Protein AF-A0AAU2XJ49-F1 (afdb_monomer)

Nearest PDB structures (foldseek):
  4en2-assembly1_C  TM=3.478E-01  e=2.394E+00  Human immunodeficiency virus 1

Secondary structure (DSSP, 8-state):
--HHHHHHHHHHHHHHHHHHS-S--PPPP-PPPPPPGGG-PPPPPPHHHHHHHHHHHHTT-TT--TT---HHHHHHHHHHHHHHHHHHHHHHHHHHHHHHHHHHHHHHHHHHHHHHHHHHHHHHHHHHHHHHHHHHS---SS---------S------

Foldseek 3Di:
DDPVVVVVVVVVVVVVVVVPDPPDDDDDDDDPDDDDPVPDDDDDDALVNLVVVLVVCLVPDPQNPDPDDDPVSVVSVVVSVVRVVCVVVVVVVVVVVVVVVVVVVVVCVVCVVVVVVVVCVVCVVVVVVVVVVVVPPPPPPDDPPDPPDDPDDPPDDD

Structure (mmCIF, N/CA/C/O backbone):
data_AF-A0AAU2XJ49-F1
#
_entry.id   AF-A0AAU2XJ49-F1
#
loop_
_atom_site.group_PDB
_atom_site.id
_atom_site.type_symbol
_atom_site.label_atom_id
_atom_site.label_alt_id
_atom_site.label_comp_id
_atom_site.label_asym_id
_atom_site.label_entity_id
_atom_site.label_seq_id
_atom_site.pdbx_PDB_ins_code
_atom_site.Cartn_x
_atom_site.Cartn_y
_atom_site.Cartn_z
_atom_site.occupancy
_atom_site.B_iso_or_equiv
_atom_site.auth_seq_id
_atom_site.auth_comp_id
_atom_site.auth_asym_id
_atom_site.auth_atom_id
_atom_site.pdbx_PDB_model_num
ATOM 1 N N . MET A 1 1 ? -75.122 -3.275 -34.592 1.00 63.22 1 MET A N 1
ATOM 2 C CA . MET A 1 1 ? -73.723 -2.843 -34.825 1.00 63.22 1 MET A CA 1
ATOM 3 C C . MET A 1 1 ? -73.333 -3.274 -36.231 1.00 63.22 1 MET A C 1
ATOM 5 O O . MET A 1 1 ? -73.472 -4.452 -36.524 1.00 63.22 1 MET A O 1
ATOM 9 N N . THR A 1 2 ? -72.941 -2.351 -37.112 1.00 93.56 2 THR A N 1
ATOM 10 C CA . THR A 1 2 ? -72.627 -2.671 -38.519 1.00 93.56 2 THR A CA 1
ATOM 11 C C . THR A 1 2 ? -71.157 -3.054 -38.692 1.00 93.56 2 THR A C 1
ATOM 13 O O . THR A 1 2 ? -70.313 -2.705 -37.862 1.00 93.56 2 THR A O 1
ATOM 16 N N . VAL A 1 3 ? -70.838 -3.754 -39.784 1.00 92.62 3 VAL A N 1
ATOM 17 C CA . VAL A 1 3 ? -69.461 -4.158 -40.123 1.00 92.62 3 VAL A CA 1
ATOM 18 C C . VAL A 1 3 ? -68.522 -2.946 -40.183 1.00 92.62 3 VAL A C 1
ATOM 20 O O . VAL A 1 3 ? -67.401 -3.009 -39.679 1.00 92.62 3 VAL A O 1
ATOM 23 N N . ASP A 1 4 ? -68.995 -1.809 -40.693 1.00 92.69 4 ASP A N 1
ATOM 24 C CA . ASP A 1 4 ? -68.193 -0.583 -40.775 1.00 92.69 4 ASP A CA 1
ATOM 25 C C . ASP A 1 4 ? -67.909 0.040 -39.408 1.00 92.69 4 ASP A C 1
ATOM 27 O O . ASP A 1 4 ? -66.802 0.519 -39.155 1.00 92.69 4 ASP A O 1
ATOM 31 N N . ALA A 1 5 ? -68.878 -0.003 -38.489 1.00 88.12 5 ALA A N 1
ATOM 32 C CA . ALA A 1 5 ? -68.670 0.449 -37.116 1.00 88.12 5 ALA A CA 1
ATOM 33 C C . ALA A 1 5 ? -67.625 -0.417 -36.394 1.00 88.12 5 ALA A C 1
ATOM 35 O O . ALA A 1 5 ? -66.788 0.102 -35.655 1.00 88.12 5 ALA A O 1
ATOM 36 N N . TRP A 1 6 ? -67.628 -1.727 -36.655 1.00 94.50 6 TRP A N 1
ATOM 37 C CA . TRP A 1 6 ? -66.625 -2.640 -36.115 1.00 94.50 6 TRP A CA 1
ATOM 38 C C . TRP A 1 6 ? -65.227 -2.380 -36.696 1.00 94.50 6 TRP A C 1
ATOM 40 O O . TRP A 1 6 ? -64.257 -2.304 -35.940 1.00 94.50 6 TRP A O 1
ATOM 50 N N . ARG A 1 7 ? -65.115 -2.170 -38.016 1.00 93.81 7 ARG A N 1
ATOM 51 C CA . ARG A 1 7 ? -63.834 -1.862 -38.679 1.00 93.81 7 ARG A CA 1
ATOM 52 C C . ARG A 1 7 ? -63.207 -0.575 -38.143 1.00 93.81 7 ARG A C 1
ATOM 54 O O . ARG A 1 7 ? -62.015 -0.572 -37.843 1.00 93.81 7 ARG A O 1
ATOM 61 N N . ARG A 1 8 ? -64.008 0.481 -37.956 1.00 92.44 8 ARG A N 1
ATOM 62 C CA . ARG A 1 8 ? -63.551 1.745 -37.350 1.00 92.44 8 ARG A CA 1
ATOM 63 C C . ARG A 1 8 ? -63.034 1.538 -35.929 1.00 92.44 8 ARG A C 1
ATOM 65 O O . ARG A 1 8 ? -61.887 1.865 -35.647 1.00 92.44 8 ARG A O 1
ATOM 72 N N . ARG A 1 9 ? -63.820 0.872 -35.076 1.00 91.31 9 ARG A N 1
ATOM 73 C CA . ARG A 1 9 ? -63.426 0.585 -33.688 1.00 91.31 9 ARG A CA 1
ATOM 74 C C . ARG A 1 9 ? -62.123 -0.223 -33.605 1.00 91.31 9 ARG A C 1
ATOM 76 O O . ARG A 1 9 ? -61.310 0.020 -32.718 1.00 91.31 9 ARG A O 1
ATOM 83 N N . ARG A 1 10 ? -61.894 -1.156 -34.535 1.00 92.69 10 ARG A N 1
ATOM 84 C CA . ARG A 1 10 ? -60.637 -1.918 -34.611 1.00 92.69 10 ARG A CA 1
ATOM 85 C C . ARG A 1 10 ? -59.443 -1.041 -35.004 1.00 92.69 10 ARG A C 1
ATOM 87 O O . ARG A 1 10 ? -58.378 -1.190 -34.411 1.00 92.69 10 ARG A O 1
ATOM 94 N N . ALA A 1 11 ? -59.607 -0.144 -35.976 1.00 91.56 11 ALA A N 1
ATOM 95 C CA . ALA A 1 11 ? -58.542 0.766 -36.398 1.00 91.56 11 ALA A CA 1
ATOM 96 C C . ALA A 1 11 ? -58.141 1.737 -35.273 1.00 91.56 11 ALA A C 1
ATOM 98 O O . ALA A 1 11 ? -56.950 1.932 -35.023 1.00 91.56 11 ALA A O 1
ATOM 99 N N . ASP A 1 12 ? -59.124 2.271 -34.546 1.00 89.31 12 ASP A N 1
ATOM 100 C CA . ASP A 1 12 ? -58.882 3.167 -33.412 1.00 89.31 12 ASP A CA 1
ATOM 101 C C . ASP A 1 12 ? -58.164 2.446 -32.262 1.00 89.31 12 ASP A C 1
ATOM 103 O O . ASP A 1 12 ? -57.193 2.969 -31.718 1.00 89.31 12 ASP A O 1
ATOM 107 N N . ALA A 1 13 ? -58.553 1.202 -31.957 1.00 88.31 13 ALA A N 1
ATOM 108 C CA . ALA A 1 13 ? -57.879 0.386 -30.947 1.00 88.31 13 ALA A CA 1
ATOM 109 C C . ALA A 1 13 ? -56.413 0.084 -31.309 1.00 88.31 13 ALA A C 1
ATOM 111 O O . ALA A 1 13 ? -55.543 0.090 -30.435 1.00 88.31 13 ALA A O 1
ATOM 112 N N . MET A 1 14 ? -56.107 -0.147 -32.592 1.00 87.44 14 MET A N 1
ATOM 113 C CA . MET A 1 14 ? -54.721 -0.333 -33.037 1.00 87.44 14 MET A CA 1
ATOM 114 C C . MET A 1 14 ? -53.897 0.947 -32.890 1.00 87.44 14 MET A C 1
ATOM 116 O O . MET A 1 14 ? -52.750 0.876 -32.450 1.00 87.44 14 MET A O 1
ATOM 120 N N . ARG A 1 15 ? -54.478 2.109 -33.210 1.00 82.00 15 ARG A N 1
ATOM 121 C CA . ARG A 1 15 ? -53.810 3.407 -33.048 1.00 82.00 15 ARG A CA 1
ATOM 122 C C . ARG A 1 15 ? -53.534 3.719 -31.576 1.00 82.00 15 ARG A C 1
ATOM 124 O O . ARG A 1 15 ? -52.422 4.127 -31.257 1.00 82.00 15 ARG A O 1
ATOM 131 N N . ASP A 1 16 ? -54.498 3.465 -30.692 1.00 81.00 16 ASP A N 1
ATOM 132 C CA . ASP A 1 16 ? -54.339 3.636 -29.238 1.00 81.00 16 ASP A CA 1
ATOM 133 C C . ASP A 1 16 ? -53.306 2.658 -28.652 1.00 81.00 16 ASP A C 1
ATOM 135 O O . ASP A 1 16 ? -52.490 3.007 -27.804 1.00 81.00 16 ASP A O 1
ATOM 139 N N . THR A 1 17 ? -53.261 1.422 -29.153 1.00 78.88 17 THR A N 1
ATOM 140 C CA . THR A 1 17 ? -52.237 0.458 -28.718 1.00 78.88 17 THR A CA 1
ATOM 141 C C . THR A 1 17 ? -50.839 0.870 -29.190 1.00 78.88 17 THR A C 1
ATOM 143 O O . THR A 1 17 ? -49.863 0.707 -28.454 1.00 78.88 17 THR A O 1
ATOM 146 N N . ALA A 1 18 ? -50.728 1.413 -30.405 1.00 76.31 18 ALA A N 1
ATOM 147 C CA . ALA A 1 18 ? -49.465 1.881 -30.967 1.00 76.31 18 ALA A CA 1
ATOM 148 C C . ALA A 1 18 ? -48.944 3.147 -30.268 1.00 76.31 18 ALA A C 1
ATOM 150 O O . ALA A 1 18 ? -47.740 3.254 -30.060 1.00 76.31 18 ALA A O 1
ATOM 151 N N . SER A 1 19 ? -49.823 4.070 -29.856 1.00 73.69 19 SER A N 1
ATOM 152 C CA . SER A 1 19 ? -49.427 5.290 -29.135 1.00 73.69 19 SER A CA 1
ATOM 153 C C . SER A 1 19 ? -48.944 5.013 -27.707 1.00 73.69 19 SER A C 1
ATOM 155 O O . SER A 1 19 ? -48.083 5.730 -27.202 1.00 73.69 19 SER A O 1
ATOM 157 N N . ARG A 1 20 ? -49.454 3.956 -27.058 1.00 71.81 20 ARG A N 1
ATOM 158 C CA . ARG A 1 20 ? -49.045 3.554 -25.698 1.00 71.81 20 ARG A CA 1
ATOM 159 C C . ARG A 1 20 ? -47.717 2.804 -25.646 1.00 71.81 20 ARG A C 1
ATOM 161 O O . ARG A 1 20 ? -47.114 2.712 -24.577 1.00 71.81 20 ARG A O 1
ATOM 168 N N . ARG A 1 21 ? -47.251 2.240 -26.762 1.00 65.19 21 ARG A N 1
ATOM 169 C CA . ARG A 1 21 ? -45.925 1.619 -26.827 1.00 65.19 21 ARG A CA 1
ATOM 170 C C . ARG A 1 21 ? -44.909 2.694 -27.175 1.00 65.19 21 ARG A C 1
ATOM 172 O O . ARG A 1 21 ? -44.802 3.084 -28.331 1.00 65.19 21 ARG A O 1
ATOM 179 N N . ALA A 1 22 ? -44.135 3.130 -26.182 1.00 67.19 22 ALA A N 1
ATOM 180 C CA . ALA A 1 22 ? -42.907 3.871 -26.438 1.00 67.19 22 ALA A CA 1
ATOM 181 C C . ALA A 1 22 ? -42.054 3.048 -27.420 1.00 67.19 22 ALA A C 1
ATOM 183 O O . ALA A 1 22 ? -41.554 1.977 -27.081 1.00 67.19 22 ALA A O 1
ATOM 184 N N . THR A 1 23 ? -41.946 3.512 -28.665 1.00 69.19 23 THR A N 1
ATOM 185 C CA . THR A 1 23 ? -41.202 2.832 -29.740 1.00 69.19 23 THR A CA 1
ATOM 186 C C . THR A 1 23 ? -39.694 2.890 -29.524 1.00 69.19 23 THR A C 1
ATOM 188 O O . THR A 1 23 ? -38.936 2.216 -30.218 1.00 69.19 23 THR A O 1
ATOM 191 N N . GLN A 1 24 ? -39.255 3.667 -28.535 1.00 69.69 24 GLN A N 1
ATOM 192 C CA . GLN A 1 24 ? -37.867 3.823 -28.164 1.00 69.69 24 GLN A CA 1
ATOM 193 C C . GLN A 1 24 ? -37.558 2.975 -26.929 1.00 69.69 24 GLN A C 1
ATOM 195 O O . GLN A 1 24 ? -37.866 3.337 -25.794 1.00 69.69 24 GLN A O 1
ATOM 200 N N . VAL A 1 25 ? -36.920 1.829 -27.161 1.00 76.44 25 VAL A N 1
ATOM 201 C CA . VAL A 1 25 ? -36.302 1.041 -26.094 1.00 76.44 25 VAL A CA 1
ATOM 202 C C . VAL A 1 25 ? -35.075 1.813 -25.612 1.00 76.44 25 VAL A C 1
ATOM 204 O O . VAL A 1 25 ? -34.036 1.808 -26.270 1.00 76.44 25 VAL A O 1
ATOM 207 N N . VAL A 1 26 ? -35.192 2.509 -24.480 1.00 77.56 26 VAL A N 1
ATOM 208 C CA . VAL A 1 26 ? -34.029 3.122 -23.826 1.00 77.56 26 VAL A CA 1
ATOM 209 C C . VAL A 1 26 ? -33.174 1.989 -23.248 1.00 77.56 26 VAL A C 1
ATOM 211 O O . VAL A 1 26 ? -33.682 1.197 -22.448 1.00 77.56 26 VAL A O 1
ATOM 214 N N . PRO A 1 27 ? -31.898 1.857 -23.648 1.00 76.56 27 PRO A N 1
ATOM 215 C CA . PRO A 1 27 ? -31.038 0.815 -23.114 1.00 76.56 27 PRO A CA 1
ATOM 216 C C . PRO A 1 27 ? -30.873 1.005 -21.605 1.00 76.56 27 PRO A C 1
ATOM 218 O O . PRO A 1 27 ? -30.614 2.107 -21.122 1.00 76.56 27 PRO A O 1
ATOM 221 N N . LYS A 1 28 ? -31.022 -0.090 -20.854 1.00 80.81 28 LYS A N 1
ATOM 222 C CA . LYS A 1 28 ? -30.819 -0.091 -19.405 1.00 80.81 28 LYS A CA 1
ATOM 223 C C . LYS A 1 28 ? -29.401 0.419 -19.104 1.00 80.81 28 LYS A C 1
ATOM 225 O O . LYS A 1 28 ? -28.455 -0.115 -19.693 1.00 80.81 28 LYS A O 1
ATOM 230 N N . PRO A 1 29 ? -29.224 1.409 -18.209 1.00 79.31 29 PRO A N 1
ATOM 231 C CA . PRO A 1 29 ? -27.895 1.874 -17.840 1.00 79.31 29 PRO A CA 1
ATOM 232 C C . PRO A 1 29 ? -27.085 0.691 -17.303 1.00 79.31 29 PRO A C 1
ATOM 234 O O . PRO A 1 29 ? -27.505 0.004 -16.366 1.00 79.31 29 PRO A O 1
ATOM 237 N N . LYS A 1 30 ? -25.946 0.409 -17.943 1.00 83.12 30 LYS A N 1
ATOM 238 C CA . LYS A 1 30 ? -25.011 -0.616 -17.478 1.00 83.12 30 LYS A CA 1
ATOM 239 C C . LYS A 1 30 ? -24.322 -0.079 -16.230 1.00 83.12 30 LYS A C 1
ATOM 241 O O . LYS A 1 30 ? -23.530 0.854 -16.322 1.00 83.12 30 LYS A O 1
ATOM 246 N N . ALA A 1 31 ? -24.633 -0.660 -15.076 1.00 79.00 31 ALA A N 1
ATOM 247 C CA . ALA A 1 31 ? -23.851 -0.420 -13.873 1.00 79.00 31 ALA A CA 1
ATOM 248 C C . ALA A 1 31 ? -22.411 -0.927 -14.091 1.00 79.00 31 ALA A C 1
ATOM 250 O O . ALA A 1 31 ? -22.230 -1.939 -14.782 1.00 79.00 31 ALA A O 1
ATOM 2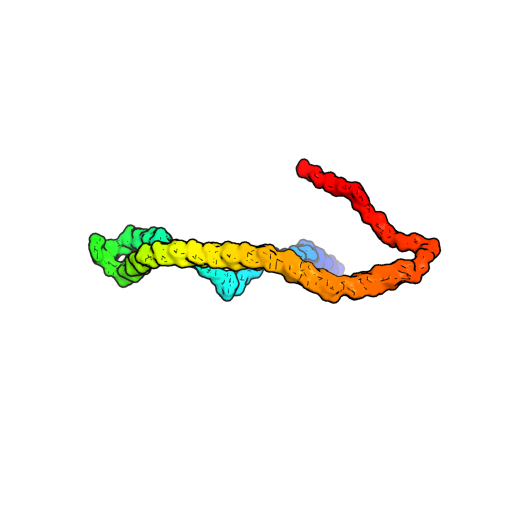51 N N . PRO A 1 32 ? -21.392 -0.251 -13.528 1.00 79.31 32 PRO A N 1
ATOM 252 C CA . PRO A 1 32 ? -20.034 -0.775 -13.533 1.00 79.31 32 PRO A CA 1
ATOM 253 C C . PRO A 1 32 ? -20.023 -2.148 -12.854 1.00 79.31 32 PRO A C 1
ATOM 255 O O . PRO A 1 32 ? -20.695 -2.359 -11.842 1.00 79.31 32 PRO A O 1
ATOM 258 N N . ALA A 1 33 ? -19.291 -3.094 -13.441 1.00 83.00 33 ALA A N 1
ATOM 259 C CA . ALA A 1 33 ? -19.141 -4.416 -12.855 1.00 83.00 33 ALA A CA 1
ATOM 260 C C . ALA A 1 33 ? -18.464 -4.282 -11.485 1.00 83.00 33 ALA A C 1
ATOM 262 O O . ALA A 1 33 ? -17.414 -3.650 -11.366 1.00 83.00 33 ALA A O 1
ATOM 263 N N . VAL A 1 34 ? -19.078 -4.864 -10.455 1.00 85.38 34 VAL A N 1
ATOM 264 C CA . VAL A 1 34 ? -18.451 -4.977 -9.135 1.00 85.38 34 VAL A CA 1
ATOM 265 C C . VAL A 1 34 ? -17.204 -5.856 -9.297 1.00 85.38 34 VAL A C 1
ATOM 267 O O . VAL A 1 34 ? -17.308 -6.910 -9.934 1.00 85.38 34 VAL A O 1
ATOM 270 N N . PRO A 1 35 ? -16.032 -5.445 -8.780 1.00 84.75 35 PRO A N 1
ATOM 271 C CA . PRO A 1 35 ? -14.819 -6.247 -8.881 1.00 84.75 35 PRO A CA 1
ATOM 272 C C . PRO A 1 35 ? -15.011 -7.608 -8.208 1.00 84.75 35 PRO A C 1
ATOM 274 O O . PRO A 1 35 ? -15.795 -7.756 -7.266 1.00 84.75 35 PRO A O 1
ATOM 277 N N . ALA A 1 36 ? -14.281 -8.614 -8.687 1.00 88.00 36 ALA A N 1
ATOM 278 C CA . ALA A 1 36 ? -14.283 -9.920 -8.042 1.00 88.00 36 ALA A CA 1
ATOM 279 C C . ALA A 1 36 ? -13.741 -9.794 -6.607 1.00 88.00 36 ALA A C 1
ATOM 281 O O . ALA A 1 36 ? -12.833 -9.007 -6.358 1.00 88.00 36 ALA A O 1
ATOM 282 N N . LEU A 1 37 ? -14.241 -10.604 -5.666 1.00 82.31 37 LEU A N 1
ATOM 283 C CA . LEU A 1 37 ? -13.760 -10.620 -4.272 1.00 82.31 37 LEU A CA 1
ATOM 284 C C . LEU A 1 37 ? -12.237 -10.798 -4.168 1.00 82.31 37 LEU A C 1
ATOM 286 O O . LEU A 1 37 ? -11.612 -10.243 -3.275 1.00 82.31 37 LEU A O 1
ATOM 290 N N . THR A 1 38 ? -11.636 -11.527 -5.108 1.00 85.06 38 THR A N 1
ATOM 291 C CA . THR A 1 38 ? -10.183 -11.733 -5.200 1.00 85.06 38 THR A CA 1
ATOM 292 C C . THR A 1 38 ? -9.398 -10.479 -5.589 1.00 85.06 38 THR A C 1
ATOM 294 O O . THR A 1 38 ? -8.189 -10.444 -5.397 1.00 85.06 38 THR A O 1
ATOM 297 N N . GLN A 1 39 ? -10.065 -9.466 -6.142 1.00 83.12 39 GLN A N 1
ATOM 298 C CA . GLN A 1 39 ? -9.483 -8.180 -6.535 1.00 83.12 39 GLN A CA 1
ATOM 299 C C . GLN A 1 39 ? -9.694 -7.096 -5.472 1.00 83.12 39 GLN A C 1
ATOM 301 O O . GLN A 1 39 ? -9.172 -5.992 -5.612 1.00 83.12 39 GLN A O 1
ATOM 306 N N . VAL A 1 40 ? -10.473 -7.381 -4.425 1.00 84.00 40 VAL A N 1
ATOM 307 C CA . VAL A 1 40 ? -10.672 -6.452 -3.317 1.00 84.00 40 VAL A CA 1
ATOM 308 C C . VAL A 1 40 ? -9.541 -6.669 -2.323 1.00 84.00 40 VAL A C 1
ATOM 310 O O . VAL A 1 40 ? -9.587 -7.588 -1.509 1.00 84.00 40 VAL A O 1
ATOM 313 N N . GLU A 1 41 ? -8.520 -5.818 -2.382 1.00 79.75 41 GLU A N 1
ATOM 314 C CA . GLU A 1 41 ? -7.531 -5.766 -1.311 1.00 79.75 41 GLU A CA 1
ATOM 315 C C . GLU A 1 41 ? -8.187 -5.183 -0.051 1.00 79.75 41 GLU A C 1
ATOM 317 O O . GLU A 1 41 ? -8.666 -4.042 -0.069 1.00 79.75 41 GLU A O 1
ATOM 322 N N . PRO A 1 42 ? -8.255 -5.946 1.055 1.00 75.50 42 PRO A N 1
ATOM 323 C CA . PRO A 1 42 ? -8.817 -5.431 2.286 1.00 75.50 42 PRO A CA 1
ATOM 324 C C . PRO A 1 42 ? -7.917 -4.322 2.824 1.00 75.50 42 PRO A C 1
ATOM 326 O O . PRO A 1 42 ? -6.700 -4.479 2.933 1.00 75.50 42 PRO A O 1
ATOM 329 N N . THR A 1 43 ? -8.527 -3.199 3.203 1.00 81.56 43 THR A N 1
ATOM 330 C CA . THR A 1 43 ? -7.805 -2.118 3.870 1.00 81.56 43 THR A CA 1
ATOM 331 C C . THR A 1 43 ? -7.143 -2.668 5.139 1.00 81.56 43 THR A C 1
ATOM 333 O O . THR A 1 43 ? -7.839 -3.238 5.986 1.00 81.56 43 THR A O 1
ATOM 336 N N . PRO A 1 44 ? -5.816 -2.520 5.302 1.00 82.25 44 PRO A N 1
ATOM 337 C CA . PRO A 1 44 ? -5.129 -3.058 6.464 1.00 82.25 44 PRO A CA 1
ATOM 338 C C . PRO A 1 44 ? -5.630 -2.375 7.737 1.00 82.25 44 PRO A C 1
ATOM 340 O O . PRO A 1 44 ? -5.700 -1.146 7.824 1.00 82.25 44 PRO A O 1
ATOM 343 N N . LEU A 1 45 ? -5.968 -3.179 8.746 1.00 88.50 45 LEU A N 1
ATOM 344 C CA . LEU A 1 45 ? -6.434 -2.669 10.030 1.00 88.50 45 LEU A CA 1
ATOM 345 C C . LEU A 1 45 ? -5.286 -1.950 10.751 1.00 88.50 45 LEU A C 1
ATOM 347 O O . LEU A 1 45 ? -4.263 -2.552 11.081 1.00 88.50 45 LEU A O 1
ATOM 351 N N . THR A 1 46 ? -5.461 -0.657 11.015 1.00 91.00 46 THR A N 1
ATOM 352 C CA . THR A 1 46 ? -4.472 0.155 11.732 1.00 91.00 46 THR A CA 1
ATOM 353 C C . THR A 1 46 ? -4.718 0.124 13.239 1.00 91.00 46 THR A C 1
ATOM 355 O O . THR A 1 46 ? -5.841 -0.093 13.701 1.00 91.00 46 THR A O 1
ATOM 358 N N . ALA A 1 47 ? -3.672 0.386 14.032 1.00 93.44 47 ALA A N 1
ATOM 359 C CA . ALA A 1 47 ? -3.807 0.496 15.486 1.00 93.44 47 ALA A CA 1
ATOM 360 C C . ALA A 1 47 ? -4.822 1.584 15.885 1.00 93.44 47 ALA A C 1
ATOM 362 O O . ALA A 1 47 ? -5.603 1.385 16.812 1.00 93.44 47 ALA A O 1
ATOM 363 N N . THR A 1 48 ? -4.860 2.704 15.157 1.00 93.56 48 THR A N 1
ATOM 364 C CA . THR A 1 48 ? -5.818 3.793 15.391 1.00 93.56 48 THR A CA 1
ATOM 365 C C . THR A 1 48 ? -7.252 3.343 15.128 1.00 93.56 48 THR A C 1
ATOM 367 O O . THR A 1 48 ? -8.093 3.475 16.008 1.00 93.56 48 THR A O 1
ATOM 370 N N . ALA A 1 49 ? -7.517 2.703 13.983 1.00 94.38 49 ALA A N 1
ATOM 371 C CA . ALA A 1 49 ? -8.852 2.193 13.670 1.00 94.38 49 ALA A CA 1
ATOM 372 C C . ALA A 1 49 ? -9.327 1.145 14.695 1.00 94.38 49 ALA A C 1
ATOM 374 O O . ALA A 1 49 ? -10.485 1.157 15.119 1.00 94.38 49 ALA A O 1
ATOM 375 N N . ALA A 1 50 ? -8.427 0.266 15.151 1.00 95.50 50 ALA A N 1
ATOM 376 C CA . ALA A 1 50 ? -8.732 -0.701 16.203 1.00 95.50 50 ALA A CA 1
ATOM 377 C C . ALA A 1 50 ? -9.043 -0.022 17.550 1.00 95.50 50 ALA A C 1
ATOM 379 O O . ALA A 1 50 ? -9.976 -0.437 18.242 1.00 95.50 50 ALA A O 1
ATOM 380 N N . ARG A 1 51 ? -8.314 1.046 17.906 1.00 96.69 51 ARG A N 1
ATOM 381 C CA . ARG A 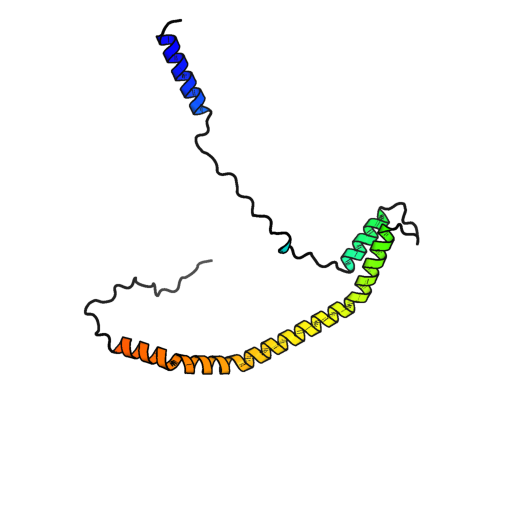1 51 ? -8.587 1.858 19.102 1.00 96.69 51 ARG A CA 1
ATOM 382 C C . ARG A 1 51 ? -9.966 2.500 19.031 1.00 96.69 51 ARG A C 1
ATOM 384 O O . ARG A 1 51 ? -10.728 2.386 19.987 1.00 96.69 51 ARG A O 1
ATOM 391 N N . ASP A 1 52 ? -10.283 3.149 17.917 1.00 97.31 52 ASP A N 1
ATOM 392 C CA . ASP A 1 52 ? -11.545 3.867 17.744 1.00 97.31 52 ASP A CA 1
ATOM 393 C C . ASP A 1 52 ? -12.726 2.897 17.797 1.00 97.31 52 ASP A C 1
ATOM 395 O O . ASP A 1 52 ? -13.712 3.150 18.486 1.00 97.31 52 ASP A O 1
ATOM 399 N N . THR A 1 53 ? -12.579 1.727 17.172 1.00 97.12 53 THR A N 1
ATOM 400 C CA . THR A 1 53 ? -13.574 0.647 17.231 1.00 97.12 53 THR A CA 1
ATOM 401 C C . THR A 1 53 ? -13.784 0.157 18.665 1.00 97.12 53 THR A C 1
ATOM 403 O O . THR A 1 53 ? -14.923 0.036 19.121 1.00 97.12 53 THR A O 1
ATOM 406 N N . TYR A 1 54 ? -12.699 -0.076 19.409 1.00 97.19 54 TYR A N 1
ATOM 407 C CA . TYR A 1 54 ? -12.762 -0.476 20.814 1.00 97.19 54 TYR A CA 1
ATOM 408 C C . TYR A 1 54 ? -13.448 0.584 21.693 1.00 97.19 54 TYR A C 1
ATOM 410 O O . TYR A 1 54 ? -14.336 0.254 22.482 1.00 97.19 54 TYR A O 1
ATOM 418 N N . LEU A 1 55 ? -13.091 1.863 21.542 1.00 96.75 55 LEU A N 1
ATOM 419 C CA . LEU A 1 55 ? -13.695 2.957 22.308 1.00 96.75 55 LEU A CA 1
ATOM 420 C C . LEU A 1 55 ? -15.174 3.145 21.960 1.00 96.75 55 LEU A C 1
ATOM 422 O O . LEU A 1 55 ? -16.002 3.309 22.856 1.00 96.75 55 LEU A O 1
ATOM 426 N N . ALA A 1 56 ? -15.522 3.053 20.677 1.00 97.50 56 ALA A N 1
ATOM 427 C CA . ALA A 1 56 ? -16.898 3.165 20.215 1.00 97.50 56 ALA A CA 1
ATOM 428 C C . ALA A 1 56 ? -17.774 2.002 20.705 1.00 97.50 56 ALA A C 1
ATOM 430 O O . ALA A 1 56 ? -18.960 2.208 20.970 1.00 97.50 56 ALA A O 1
ATOM 431 N N . HIS A 1 57 ? -17.213 0.794 20.830 1.00 97.56 57 HIS A N 1
ATOM 432 C CA . HIS A 1 57 ? -17.883 -0.337 21.472 1.00 97.56 57 HIS A CA 1
ATOM 433 C C . HIS A 1 57 ? -18.091 -0.062 22.963 1.00 97.56 57 HIS A C 1
ATOM 435 O O . HIS A 1 57 ? -19.209 -0.153 23.466 1.00 97.56 57 HIS A O 1
ATOM 441 N N . ARG A 1 58 ? -17.027 0.336 23.669 1.00 96.31 58 ARG A N 1
ATOM 442 C CA . ARG A 1 58 ? -17.068 0.593 25.112 1.00 96.31 58 ARG A CA 1
ATOM 443 C C . ARG A 1 58 ? -18.052 1.703 25.493 1.00 96.31 58 ARG A C 1
ATOM 445 O O . ARG A 1 58 ? -18.689 1.598 26.530 1.00 96.31 58 ARG A O 1
ATOM 452 N N . GLY A 1 59 ? -18.211 2.728 24.656 1.00 96.81 59 GLY A N 1
ATOM 453 C CA . GLY A 1 59 ? -19.195 3.793 24.874 1.00 96.81 59 GLY A CA 1
ATOM 454 C C . GLY A 1 59 ? -20.657 3.360 24.701 1.00 96.81 59 GLY A C 1
ATOM 455 O O . GLY A 1 59 ? -21.548 4.069 25.153 1.00 96.81 59 GLY A O 1
ATOM 456 N N . ARG A 1 60 ? -20.918 2.217 24.050 1.00 97.00 60 ARG A N 1
ATOM 457 C CA . ARG A 1 60 ? -22.274 1.723 23.741 1.00 97.00 60 ARG A CA 1
ATOM 458 C C . ARG A 1 60 ? -22.644 0.427 24.468 1.00 97.00 60 ARG A C 1
ATOM 460 O O . ARG A 1 60 ? -23.823 0.109 24.577 1.00 97.00 60 ARG A O 1
ATOM 467 N N . CYS A 1 61 ? -21.664 -0.335 24.947 1.00 97.69 61 CYS A N 1
ATOM 468 C CA . CYS A 1 61 ? -21.890 -1.631 25.576 1.00 97.69 61 CYS A CA 1
ATOM 469 C C . CYS A 1 61 ? -22.080 -1.500 27.094 1.00 97.69 61 CYS A C 1
ATOM 471 O O . CYS A 1 61 ? -21.119 -1.258 27.821 1.00 97.69 61 CYS A O 1
ATOM 473 N N . ALA A 1 62 ? -23.296 -1.759 27.584 1.00 96.81 62 ALA A N 1
ATOM 474 C CA . ALA A 1 62 ? -23.605 -1.739 29.019 1.00 96.81 62 ALA A CA 1
ATOM 475 C C . ALA A 1 62 ? -22.839 -2.800 29.839 1.00 96.81 62 ALA A C 1
ATOM 477 O O . ALA A 1 62 ? -22.633 -2.622 31.035 1.00 96.81 62 ALA A O 1
ATOM 478 N N . ALA A 1 63 ? -22.390 -3.890 29.205 1.00 96.75 63 ALA A N 1
ATOM 479 C CA . ALA A 1 63 ? -21.607 -4.939 29.862 1.00 96.75 63 ALA A CA 1
ATOM 480 C C . ALA A 1 63 ? -20.125 -4.567 30.068 1.00 96.75 63 ALA A C 1
ATOM 482 O O . ALA A 1 63 ? -19.429 -5.236 30.829 1.00 96.75 63 ALA A O 1
ATOM 483 N N . CYS A 1 64 ? -19.623 -3.519 29.404 1.00 96.94 64 CYS A N 1
ATOM 484 C CA . CYS A 1 64 ? -18.253 -3.039 29.584 1.00 96.94 64 CYS A CA 1
ATOM 485 C C . CYS A 1 64 ? -18.224 -1.900 30.613 1.00 96.94 64 CYS A C 1
ATOM 487 O O . CYS A 1 64 ? -18.472 -0.747 30.262 1.00 96.94 64 CYS A O 1
ATOM 489 N N . THR A 1 65 ? -17.881 -2.184 31.873 1.00 94.06 65 THR A N 1
ATOM 490 C CA . THR A 1 65 ? -17.870 -1.177 32.949 1.00 94.06 65 THR A CA 1
ATOM 491 C C . THR A 1 65 ? -16.516 -1.098 33.653 1.00 94.06 65 THR A C 1
ATOM 493 O O . THR A 1 65 ? -15.919 -2.090 34.056 1.00 94.06 65 THR A O 1
ATOM 496 N N . GLY A 1 66 ? -15.975 0.112 33.822 1.00 90.25 66 GLY A N 1
ATOM 497 C CA . GLY A 1 66 ? -14.688 0.301 34.506 1.00 90.25 66 GLY A CA 1
ATOM 498 C C . GLY A 1 66 ? -13.534 -0.472 33.847 1.00 90.25 66 GLY A C 1
ATOM 499 O O . GLY A 1 66 ? -13.024 -0.058 32.806 1.00 90.25 66 GLY A O 1
ATOM 500 N N . ARG A 1 67 ? -13.086 -1.566 34.471 1.00 90.88 67 ARG A N 1
ATOM 501 C CA . ARG A 1 67 ? -12.032 -2.458 33.946 1.00 90.88 67 ARG A CA 1
ATOM 502 C C . ARG A 1 67 ? -12.570 -3.791 33.411 1.00 90.88 67 ARG A C 1
ATOM 504 O O . ARG A 1 67 ? -11.778 -4.611 32.959 1.00 90.88 67 ARG A O 1
ATOM 511 N N . THR A 1 68 ? -13.877 -4.027 33.484 1.00 95.06 68 THR A N 1
ATOM 512 C CA . THR A 1 68 ? -14.500 -5.239 32.951 1.00 95.06 68 THR A CA 1
ATOM 513 C C . THR A 1 68 ? -14.838 -5.045 31.475 1.00 95.06 68 THR A C 1
ATOM 515 O O . THR A 1 68 ? -15.229 -3.962 31.026 1.00 95.06 68 THR A O 1
ATOM 518 N N . HIS A 1 69 ? -14.655 -6.111 30.704 1.00 96.31 69 HIS A N 1
ATOM 519 C CA . HIS A 1 69 ? -14.946 -6.152 29.278 1.00 96.31 69 HIS A CA 1
ATOM 520 C C . HIS A 1 69 ? -15.840 -7.355 29.001 1.00 96.31 69 HIS A C 1
ATOM 522 O O . HIS A 1 69 ? -15.614 -8.431 29.556 1.00 96.31 69 HIS A O 1
ATOM 528 N N . CYS A 1 70 ? -16.827 -7.193 28.120 1.00 97.56 70 CYS A N 1
ATOM 529 C CA . CYS A 1 70 ? -17.479 -8.348 27.513 1.00 97.56 70 CYS A CA 1
ATOM 530 C C . CYS A 1 70 ? -16.495 -9.066 26.568 1.00 97.56 70 CYS A C 1
ATOM 532 O O . CYS A 1 70 ? -15.420 -8.541 26.265 1.00 97.56 70 CYS A O 1
ATOM 534 N N . ALA A 1 71 ? -16.860 -10.256 26.083 1.00 97.75 71 ALA A N 1
ATOM 535 C CA . ALA A 1 71 ? -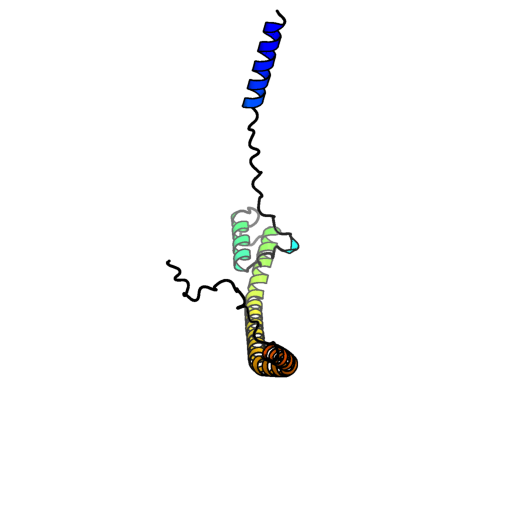16.002 -11.046 25.196 1.00 97.75 71 ALA A CA 1
ATOM 536 C C . ALA A 1 71 ? -15.544 -10.253 23.955 1.00 97.75 71 ALA A C 1
ATOM 538 O O . ALA A 1 71 ? -14.347 -10.199 23.664 1.00 97.75 71 ALA A O 1
ATOM 539 N N . ASP A 1 72 ? -16.472 -9.557 23.292 1.00 97.06 72 ASP A N 1
ATOM 540 C CA . ASP A 1 72 ? -16.177 -8.741 22.108 1.00 97.06 72 ASP A CA 1
ATOM 541 C C . ASP A 1 72 ? -15.253 -7.564 22.441 1.00 97.06 72 ASP A C 1
ATOM 543 O O . ASP A 1 72 ? -14.243 -7.342 21.771 1.00 97.06 72 ASP A O 1
ATOM 547 N N . GLY A 1 73 ? -15.556 -6.831 23.518 1.00 97.31 73 GLY A N 1
ATOM 548 C CA . GLY A 1 73 ? -14.733 -5.720 23.992 1.00 97.31 73 GLY A CA 1
ATOM 549 C C . GLY A 1 73 ? -13.313 -6.160 24.357 1.00 97.31 73 GLY A C 1
ATOM 550 O O . GLY A 1 73 ? -12.350 -5.46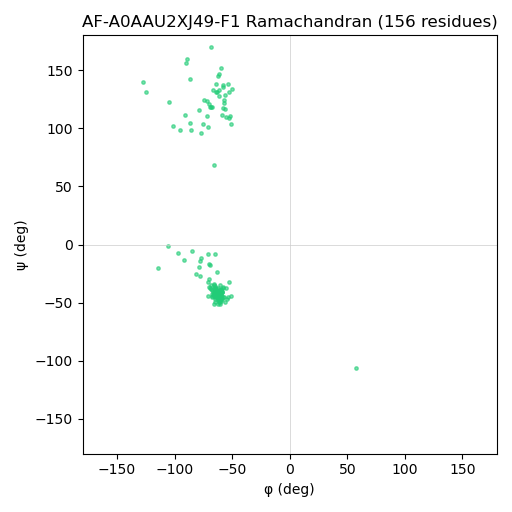0 24.038 1.00 97.31 73 GLY A O 1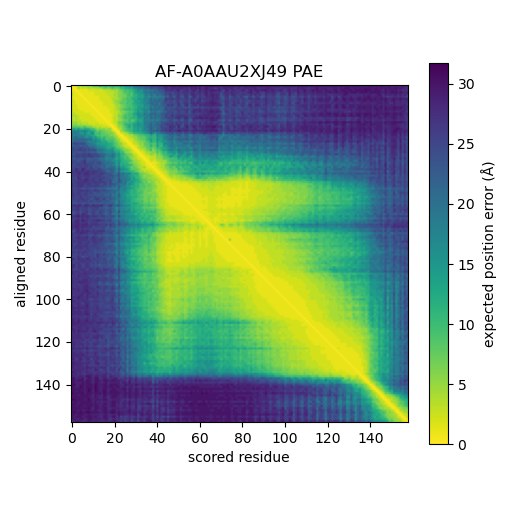
ATOM 551 N N . GLY A 1 74 ? -13.169 -7.344 24.960 1.00 97.25 74 GLY A N 1
ATOM 552 C CA . GLY A 1 74 ? -11.878 -7.964 25.248 1.00 97.25 74 GLY A CA 1
ATOM 553 C C . GLY A 1 74 ? -11.107 -8.314 23.974 1.00 97.25 74 GLY A C 1
ATOM 554 O O . GLY A 1 74 ? -9.927 -7.981 23.859 1.00 97.25 74 GLY A O 1
ATOM 555 N N . GLY A 1 75 ? -11.778 -8.903 22.980 1.00 97.62 75 GLY A N 1
ATO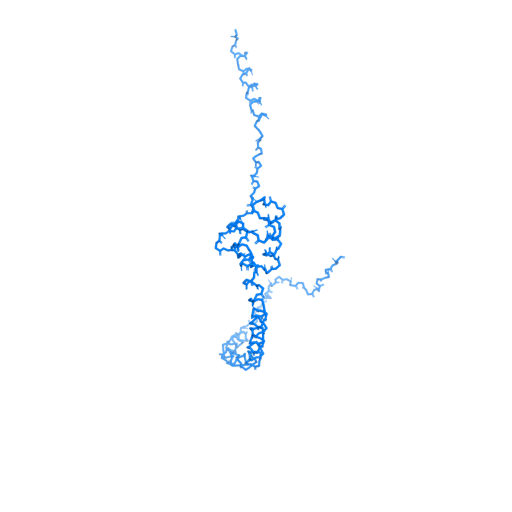M 556 C CA . GLY A 1 75 ? -11.188 -9.190 21.669 1.00 97.62 75 GLY A CA 1
ATOM 557 C C . GLY A 1 75 ? -10.693 -7.931 20.947 1.00 97.62 75 GLY A C 1
ATOM 558 O O . GLY A 1 75 ? -9.570 -7.906 20.430 1.00 97.62 75 GLY A O 1
ATOM 559 N N . LEU A 1 76 ? -11.484 -6.854 20.970 1.00 97.12 76 LEU A N 1
ATOM 560 C CA . LEU A 1 76 ? -11.108 -5.557 20.399 1.00 97.12 76 LEU A CA 1
ATOM 561 C C . LEU A 1 76 ? -9.902 -4.939 21.123 1.00 97.12 76 LEU A C 1
ATOM 563 O O . LEU A 1 76 ? -8.968 -4.475 20.468 1.00 97.12 76 LEU A O 1
ATOM 567 N N . ALA A 1 77 ? -9.876 -4.984 22.459 1.00 96.50 77 ALA A N 1
ATOM 568 C CA . ALA A 1 77 ? -8.757 -4.481 23.253 1.00 96.50 77 ALA A CA 1
ATOM 569 C C . ALA A 1 77 ? -7.454 -5.245 22.960 1.00 96.50 77 ALA A C 1
ATOM 571 O O . ALA A 1 77 ? -6.417 -4.628 22.711 1.00 96.50 77 ALA A O 1
ATOM 572 N N . VAL A 1 78 ? -7.507 -6.581 22.920 1.00 97.44 78 VAL A N 1
ATOM 573 C CA . VAL A 1 78 ? -6.355 -7.428 22.567 1.00 97.44 78 VAL A CA 1
ATOM 574 C C . VAL A 1 78 ? -5.851 -7.105 21.161 1.00 97.44 78 VAL A C 1
ATOM 576 O O . VAL A 1 78 ? -4.643 -6.987 20.952 1.00 97.44 78 VAL A O 1
ATOM 579 N N . THR A 1 79 ? -6.759 -6.926 20.201 1.00 97.00 79 THR A N 1
ATOM 580 C CA . THR A 1 79 ? -6.408 -6.577 18.818 1.00 97.00 79 THR A CA 1
ATOM 581 C C . THR A 1 79 ? -5.702 -5.226 18.748 1.00 97.00 79 THR A C 1
ATOM 583 O O . THR A 1 79 ? -4.627 -5.127 18.155 1.00 97.00 79 THR A O 1
ATOM 586 N N . PHE A 1 80 ? -6.249 -4.203 19.410 1.00 96.69 80 PHE A N 1
ATOM 587 C CA . PHE A 1 80 ? -5.620 -2.887 19.500 1.00 96.69 80 PHE A CA 1
ATOM 588 C C . PHE A 1 80 ? -4.207 -2.972 20.093 1.00 96.69 80 PHE A C 1
ATOM 590 O O . PHE A 1 80 ? -3.256 -2.465 19.497 1.00 96.69 80 PHE A O 1
ATOM 597 N N . VAL A 1 81 ? -4.044 -3.667 21.223 1.00 96.50 81 VAL A N 1
ATOM 598 C CA . VAL A 1 81 ? -2.743 -3.822 21.888 1.00 96.50 81 VAL A CA 1
ATOM 599 C C . VAL A 1 81 ? -1.743 -4.547 20.986 1.00 96.50 81 VAL A C 1
ATOM 601 O O . VAL A 1 81 ? -0.601 -4.104 20.873 1.00 96.50 81 VAL A O 1
ATOM 604 N N . ARG A 1 82 ? -2.147 -5.621 20.299 1.00 97.06 82 ARG A N 1
ATOM 605 C CA . ARG A 1 82 ? -1.278 -6.334 19.346 1.00 97.06 82 ARG A CA 1
ATOM 606 C C . ARG A 1 82 ? -0.799 -5.419 18.222 1.00 97.06 82 ARG A C 1
ATOM 608 O O . ARG A 1 82 ? 0.395 -5.395 17.933 1.00 97.06 82 ARG A O 1
ATOM 615 N N . LEU A 1 83 ? -1.703 -4.642 17.624 1.00 95.50 83 LEU A N 1
ATOM 616 C CA . LEU A 1 83 ? -1.358 -3.704 16.552 1.00 95.50 83 LEU A CA 1
ATOM 617 C C . LEU A 1 83 ? -0.435 -2.586 17.042 1.00 95.50 83 LEU A C 1
ATOM 619 O O . LEU A 1 83 ? 0.491 -2.210 16.328 1.00 95.50 83 LEU A O 1
ATOM 623 N N . LEU A 1 84 ? -0.632 -2.099 18.269 1.00 95.19 84 LEU A N 1
ATOM 624 C CA . LEU A 1 84 ? 0.235 -1.089 18.872 1.00 95.19 84 LEU A CA 1
ATOM 625 C C . LEU A 1 84 ? 1.676 -1.601 19.030 1.00 95.19 84 LEU A C 1
ATOM 627 O O . LEU A 1 84 ? 2.620 -0.902 18.672 1.00 95.19 84 LEU A O 1
ATOM 631 N N . HIS A 1 85 ? 1.845 -2.839 19.501 1.00 95.19 85 HIS A N 1
ATOM 632 C CA . HIS A 1 85 ? 3.164 -3.465 19.646 1.00 95.19 85 HIS A CA 1
ATOM 633 C C . HIS A 1 85 ? 3.801 -3.823 18.299 1.00 95.19 85 HIS A C 1
ATOM 635 O O . HIS A 1 85 ? 5.022 -3.784 18.157 1.00 95.19 85 HIS A O 1
ATOM 641 N N . ALA A 1 86 ? 2.990 -4.172 17.300 1.00 93.00 86 ALA A N 1
ATOM 642 C CA . ALA A 1 86 ? 3.476 -4.513 15.971 1.00 93.00 86 ALA A CA 1
ATOM 643 C C . ALA A 1 86 ? 3.856 -3.274 15.141 1.00 93.00 86 ALA A C 1
ATOM 645 O O . ALA A 1 86 ? 4.726 -3.370 14.274 1.00 93.00 86 ALA A O 1
ATOM 646 N N . ALA A 1 87 ? 3.246 -2.111 15.396 1.00 90.38 87 ALA A N 1
ATOM 647 C CA . ALA A 1 87 ? 3.427 -0.906 14.585 1.00 90.38 87 ALA A CA 1
ATOM 648 C C . ALA A 1 87 ? 4.900 -0.481 14.399 1.00 90.38 87 ALA A C 1
ATOM 650 O O . ALA A 1 87 ? 5.289 -0.251 13.253 1.00 90.38 87 ALA A O 1
ATOM 651 N N . PRO A 1 88 ? 5.770 -0.460 15.431 1.00 91.31 88 PRO A N 1
ATOM 652 C CA . PRO A 1 88 ? 7.182 -0.123 15.242 1.00 91.31 88 PRO A CA 1
ATOM 653 C C . PRO A 1 88 ? 7.908 -1.110 14.320 1.00 91.31 88 PRO A C 1
ATOM 655 O O . PRO A 1 88 ? 8.698 -0.702 13.467 1.00 91.31 88 PRO A O 1
ATOM 658 N N . LYS A 1 89 ? 7.608 -2.411 14.448 1.00 91.94 89 LYS A N 1
ATOM 659 C CA . LYS A 1 89 ? 8.173 -3.457 13.585 1.00 91.94 89 LYS A CA 1
ATOM 660 C C . LYS A 1 89 ? 7.702 -3.288 12.142 1.00 91.94 89 LYS A C 1
ATOM 662 O O . LYS A 1 89 ? 8.520 -3.383 11.235 1.00 91.94 89 LYS A O 1
ATOM 667 N N . HIS A 1 90 ? 6.421 -3.001 11.923 1.00 88.62 90 HIS A N 1
ATOM 668 C CA . HIS A 1 90 ? 5.896 -2.728 10.584 1.00 88.62 90 HIS A CA 1
ATOM 669 C C . HIS A 1 90 ? 6.553 -1.501 9.953 1.00 88.62 90 HIS A C 1
ATOM 671 O O . HIS A 1 90 ? 6.986 -1.577 8.807 1.00 88.62 90 HIS A O 1
ATOM 677 N N . THR A 1 91 ? 6.708 -0.410 10.707 1.00 89.75 91 THR A N 1
ATOM 678 C CA . THR A 1 91 ? 7.404 0.793 10.236 1.00 89.75 91 THR A CA 1
ATOM 679 C C . THR A 1 91 ? 8.848 0.487 9.848 1.00 89.75 91 THR A C 1
ATOM 681 O O . THR A 1 91 ? 9.280 0.867 8.761 1.00 89.75 91 THR A O 1
ATOM 684 N N . ARG A 1 92 ? 9.585 -0.248 10.692 1.00 95.19 92 ARG A N 1
ATOM 685 C CA . ARG A 1 92 ? 10.962 -0.668 10.396 1.00 95.19 92 ARG A CA 1
ATOM 686 C C . ARG A 1 92 ? 11.033 -1.548 9.149 1.00 95.19 92 ARG A C 1
ATOM 688 O O . ARG A 1 92 ? 11.872 -1.308 8.292 1.00 95.19 92 ARG A O 1
ATOM 695 N N . ASN A 1 93 ? 10.164 -2.550 9.045 1.00 95.44 93 ASN A N 1
ATOM 696 C CA . ASN A 1 93 ? 10.149 -3.469 7.910 1.00 95.44 93 ASN A CA 1
ATOM 697 C C . ASN A 1 93 ? 9.825 -2.748 6.602 1.00 95.44 93 ASN A C 1
ATOM 699 O O . ASN A 1 93 ? 10.455 -3.032 5.590 1.00 95.44 93 ASN A O 1
ATOM 703 N N . ARG A 1 94 ? 8.877 -1.804 6.627 1.00 92.38 94 ARG A N 1
ATOM 704 C CA . ARG A 1 94 ? 8.544 -0.991 5.457 1.00 92.38 94 ARG A CA 1
ATOM 705 C C . ARG A 1 94 ? 9.746 -0.171 5.000 1.00 92.38 94 ARG A C 1
ATOM 707 O O . ARG A 1 94 ? 10.091 -0.230 3.831 1.00 92.38 94 ARG A O 1
ATOM 714 N N . ARG A 1 95 ? 10.423 0.504 5.931 1.00 96.88 95 ARG A N 1
ATOM 715 C CA . ARG A 1 95 ? 11.634 1.269 5.624 1.00 96.88 95 ARG A CA 1
ATOM 716 C C . ARG A 1 95 ? 12.740 0.390 5.031 1.00 96.88 95 ARG A C 1
ATOM 718 O O . ARG A 1 95 ? 13.332 0.760 4.031 1.00 96.88 95 ARG A O 1
ATOM 725 N N . LEU A 1 96 ? 12.990 -0.782 5.616 1.00 97.56 96 LEU A N 1
ATOM 726 C CA . LEU A 1 96 ? 13.980 -1.726 5.085 1.00 97.56 96 LEU A CA 1
ATOM 727 C C . LEU A 1 96 ? 13.621 -2.195 3.671 1.00 97.56 96 LEU A C 1
ATOM 729 O O . LEU A 1 96 ? 14.500 -2.328 2.829 1.00 97.56 96 LEU A O 1
AT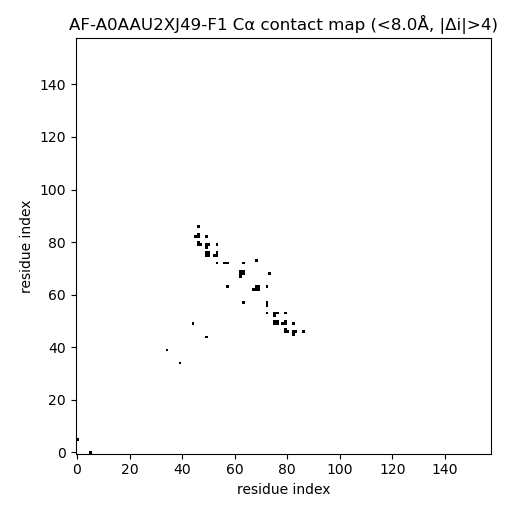OM 733 N N . LEU A 1 97 ? 12.338 -2.446 3.406 1.00 97.44 97 LEU A N 1
ATOM 734 C CA . LEU A 1 97 ? 11.884 -2.831 2.075 1.00 97.44 97 LEU A CA 1
ATOM 735 C C . LEU A 1 97 ? 12.077 -1.690 1.068 1.00 97.44 97 LEU A C 1
ATOM 737 O O . LEU A 1 97 ? 12.570 -1.939 -0.024 1.00 97.44 97 LEU A O 1
ATOM 741 N N . GLU A 1 98 ? 11.727 -0.457 1.438 1.00 97.19 98 GLU A N 1
ATOM 742 C CA . GLU A 1 98 ? 11.949 0.738 0.613 1.00 97.19 98 GLU A CA 1
ATOM 743 C C . GLU A 1 98 ? 13.439 0.924 0.283 1.00 97.19 98 GLU A C 1
ATOM 745 O O . GLU A 1 98 ? 13.783 1.135 -0.877 1.00 97.19 98 GLU A O 1
ATOM 750 N N . GLU A 1 99 ? 14.323 0.770 1.273 1.00 97.88 99 GLU A N 1
ATOM 751 C CA . GLU A 1 99 ? 15.781 0.836 1.094 1.00 97.88 99 GLU A CA 1
ATOM 752 C C . GLU A 1 99 ? 16.279 -0.251 0.122 1.00 97.88 99 GLU A C 1
ATOM 754 O O . GLU A 1 99 ? 16.961 0.056 -0.855 1.00 97.88 99 GLU A O 1
ATOM 759 N N . VAL A 1 100 ? 15.869 -1.510 0.320 1.00 98.19 100 VAL A N 1
ATOM 760 C CA . VAL A 1 100 ? 16.245 -2.625 -0.569 1.00 98.19 100 VAL A CA 1
ATOM 761 C C . VAL A 1 100 ? 15.749 -2.403 -1.998 1.00 98.19 100 VAL A C 1
ATOM 763 O O . VAL A 1 100 ? 16.478 -2.663 -2.954 1.00 98.19 100 VAL A O 1
ATOM 766 N N . MET A 1 101 ? 14.516 -1.922 -2.163 1.00 97.81 101 MET A N 1
ATOM 767 C CA . MET A 1 101 ? 13.958 -1.642 -3.486 1.00 97.81 101 MET A CA 1
ATOM 768 C C . MET A 1 101 ? 14.728 -0.524 -4.192 1.00 97.81 101 MET A C 1
ATOM 770 O O . MET A 1 101 ? 15.085 -0.686 -5.359 1.00 97.81 101 MET A O 1
ATOM 774 N N . ALA A 1 102 ? 15.061 0.557 -3.483 1.00 97.75 102 ALA A N 1
ATOM 775 C CA . ALA A 1 102 ? 15.866 1.646 -4.027 1.00 97.75 102 ALA A CA 1
ATOM 776 C C . ALA A 1 102 ? 17.262 1.167 -4.464 1.00 97.75 102 ALA A C 1
ATOM 778 O O . ALA A 1 102 ? 17.736 1.529 -5.544 1.00 97.75 102 ALA A O 1
ATOM 779 N N . ASP A 1 103 ? 17.906 0.303 -3.677 1.00 97.75 103 ASP A N 1
ATOM 780 C CA . ASP A 1 103 ? 19.209 -0.271 -4.022 1.00 97.75 103 ASP A CA 1
ATOM 781 C C . ASP A 1 103 ? 19.146 -1.138 -5.286 1.00 97.75 103 ASP A C 1
ATOM 783 O O . ASP A 1 103 ? 20.027 -1.051 -6.153 1.00 97.75 103 ASP A O 1
ATOM 787 N N . LEU A 1 104 ? 18.094 -1.953 -5.422 1.00 97.62 104 LEU A N 1
ATOM 788 C CA . LEU A 1 104 ? 17.859 -2.782 -6.605 1.00 97.62 104 LEU A CA 1
ATOM 789 C C . LEU A 1 104 ? 17.604 -1.931 -7.850 1.00 97.62 104 LEU A C 1
ATOM 791 O O . LEU A 1 104 ? 18.203 -2.189 -8.897 1.00 97.62 104 LEU A O 1
ATOM 795 N N . GLU A 1 105 ? 16.767 -0.901 -7.744 1.00 97.06 105 GLU A N 1
ATOM 796 C CA . GLU A 1 105 ? 16.509 0.046 -8.831 1.00 97.06 105 GLU A CA 1
ATOM 797 C C . GLU A 1 105 ? 17.791 0.758 -9.257 1.00 97.06 105 GLU A C 1
ATOM 799 O O . GLU A 1 105 ? 18.112 0.830 -10.447 1.00 97.06 105 GLU A O 1
ATOM 804 N N . HIS A 1 106 ? 18.577 1.225 -8.289 1.00 96.94 106 HIS A N 1
ATOM 805 C CA . HIS A 1 106 ? 19.830 1.904 -8.564 1.00 96.94 106 HIS A CA 1
ATOM 806 C C . HIS A 1 106 ? 20.853 0.957 -9.217 1.00 96.94 106 HIS A C 1
ATOM 808 O O . HIS A 1 106 ? 21.524 1.326 -10.186 1.00 96.94 106 HIS A O 1
ATOM 814 N N . ALA A 1 107 ? 20.943 -0.295 -8.761 1.00 96.25 107 ALA A N 1
ATOM 815 C CA . ALA A 1 107 ? 21.774 -1.318 -9.392 1.00 96.25 107 ALA A CA 1
ATOM 816 C C . ALA A 1 107 ? 21.329 -1.628 -10.828 1.00 96.25 107 ALA A C 1
ATOM 818 O O . ALA A 1 107 ? 22.171 -1.686 -11.731 1.00 96.25 107 ALA A O 1
ATOM 819 N N . ALA A 1 108 ? 20.023 -1.770 -11.059 1.00 95.56 108 ALA A N 1
ATOM 820 C CA . ALA A 1 108 ? 19.461 -1.980 -12.387 1.00 95.56 108 ALA A CA 1
ATOM 821 C C . ALA A 1 108 ? 19.774 -0.797 -13.314 1.00 95.56 108 ALA A C 1
ATOM 823 O O . ALA A 1 108 ? 20.247 -1.008 -14.432 1.00 95.56 108 ALA A O 1
ATOM 824 N N . ALA A 1 109 ? 19.614 0.439 -12.834 1.00 95.88 109 ALA A N 1
ATOM 825 C CA . ALA A 1 109 ? 19.932 1.652 -13.581 1.00 95.88 109 ALA A CA 1
ATOM 826 C C . ALA A 1 109 ? 21.413 1.715 -13.991 1.00 95.88 109 ALA A C 1
ATOM 828 O O . ALA A 1 109 ? 21.718 2.076 -15.127 1.00 95.88 109 ALA A O 1
ATOM 829 N N . ARG A 1 110 ? 22.345 1.288 -13.124 1.00 95.12 110 ARG A N 1
ATOM 830 C CA . ARG A 1 110 ? 23.777 1.196 -13.475 1.00 95.12 110 ARG A CA 1
ATOM 831 C C . ARG A 1 110 ? 24.060 0.157 -14.562 1.00 95.12 110 ARG A C 1
ATOM 833 O O . ARG A 1 110 ? 24.952 0.353 -15.385 1.00 95.12 110 ARG A O 1
ATOM 840 N N . GLN A 1 111 ? 23.336 -0.960 -14.563 1.00 93.94 111 GLN A N 1
ATOM 841 C CA . GLN A 1 111 ? 23.525 -2.035 -15.544 1.00 93.94 111 GLN A CA 1
ATOM 842 C C . GLN A 1 111 ? 22.821 -1.761 -16.875 1.00 93.94 111 GLN A C 1
ATOM 844 O O . GLN A 1 111 ? 23.238 -2.275 -17.917 1.00 93.94 111 GLN A O 1
ATOM 849 N N . PHE A 1 112 ? 21.769 -0.949 -16.853 1.00 95.12 112 PHE A N 1
ATOM 850 C CA . PHE A 1 112 ? 20.895 -0.720 -17.991 1.00 95.12 112 PHE A CA 1
ATOM 851 C C . PHE A 1 112 ? 21.616 -0.212 -19.254 1.00 95.12 112 PHE A C 1
ATOM 853 O O . PHE A 1 112 ? 21.394 -0.805 -20.311 1.00 95.12 112 PHE A O 1
ATOM 860 N N . PRO A 1 113 ? 22.540 0.773 -19.200 1.00 95.25 113 PRO A N 1
ATOM 861 C CA . PRO A 1 113 ? 23.283 1.203 -20.385 1.00 95.25 113 PRO A CA 1
ATOM 862 C C . PRO A 1 113 ? 24.100 0.078 -21.024 1.00 95.25 113 PRO A C 1
ATOM 864 O O . PRO A 1 113 ? 24.125 -0.046 -22.245 1.00 95.25 113 PRO A O 1
ATOM 867 N N . ARG A 1 114 ? 24.736 -0.775 -20.208 1.00 95.19 114 ARG A N 1
ATOM 868 C CA . ARG A 1 114 ? 25.542 -1.904 -20.699 1.00 95.19 114 ARG A CA 1
ATOM 869 C C . ARG A 1 114 ? 24.671 -2.962 -21.365 1.00 95.19 114 ARG A C 1
ATOM 871 O O . ARG A 1 114 ? 25.003 -3.420 -22.453 1.00 95.19 114 ARG A O 1
ATOM 878 N N . ARG A 1 115 ? 23.545 -3.315 -20.737 1.00 95.12 115 ARG A N 1
ATOM 879 C CA . ARG A 1 115 ? 22.566 -4.249 -21.312 1.00 95.12 115 ARG A CA 1
ATOM 880 C C . ARG A 1 115 ? 22.026 -3.732 -22.638 1.00 95.12 115 ARG A C 1
ATOM 882 O O . ARG A 1 115 ? 22.083 -4.447 -23.629 1.00 95.12 115 ARG A O 1
ATOM 889 N N . ARG A 1 116 ? 21.613 -2.465 -22.674 1.00 96.56 116 ARG A N 1
ATOM 890 C CA . ARG A 1 116 ? 21.121 -1.821 -23.891 1.00 96.56 116 ARG A CA 1
ATOM 891 C C . ARG A 1 116 ? 22.182 -1.786 -24.988 1.00 96.56 116 ARG A C 1
ATOM 893 O O . ARG A 1 116 ? 21.859 -2.053 -26.136 1.00 96.56 116 ARG A O 1
ATOM 900 N N . ALA A 1 117 ? 23.440 -1.490 -24.657 1.00 96.94 117 ALA A N 1
ATOM 901 C CA . ALA A 1 117 ? 24.529 -1.528 -25.631 1.00 96.94 117 ALA A CA 1
ATOM 902 C C . ALA A 1 117 ? 24.711 -2.936 -26.224 1.00 96.94 117 ALA A C 1
ATOM 904 O O . ALA A 1 117 ? 24.823 -3.071 -27.439 1.00 96.94 117 ALA A O 1
ATOM 905 N N . ALA A 1 118 ? 24.678 -3.982 -25.392 1.00 96.50 118 ALA A N 1
ATOM 906 C CA . ALA A 1 118 ? 24.764 -5.368 -25.851 1.00 96.50 118 ALA A CA 1
ATOM 907 C C . ALA A 1 118 ? 23.563 -5.772 -26.726 1.00 96.50 118 ALA A C 1
ATOM 909 O O . ALA A 1 118 ? 23.745 -6.377 -27.780 1.00 96.50 118 ALA A O 1
ATOM 910 N N . GLU A 1 119 ? 22.347 -5.386 -26.331 1.00 97.12 119 GLU A N 1
ATOM 911 C CA . GLU A 1 119 ? 21.130 -5.581 -27.128 1.00 97.12 119 GLU A CA 1
ATOM 912 C C . GLU A 1 119 ? 21.245 -4.886 -28.494 1.00 97.12 119 GLU A C 1
ATOM 914 O O . GLU A 1 119 ? 20.897 -5.471 -29.518 1.00 97.12 119 GLU A O 1
ATOM 919 N N . TRP A 1 120 ? 21.804 -3.672 -28.535 1.00 97.06 120 TRP A N 1
ATOM 920 C CA . TRP A 1 120 ? 22.043 -2.936 -29.778 1.00 97.06 120 TRP A CA 1
ATOM 921 C C . TRP A 1 120 ? 23.063 -3.604 -30.688 1.00 97.06 120 TRP A C 1
ATOM 923 O O . TRP A 1 120 ? 22.814 -3.733 -31.884 1.00 97.06 120 TRP A O 1
ATOM 933 N N . VAL A 1 121 ? 24.166 -4.099 -30.129 1.00 98.00 121 VAL A N 1
ATOM 934 C CA . VAL A 1 121 ? 25.145 -4.894 -30.882 1.00 98.00 121 VAL A CA 1
ATOM 935 C C . VAL A 1 121 ? 24.490 -6.143 -31.479 1.00 98.00 121 VAL A C 1
ATOM 937 O O . VAL A 1 121 ? 24.748 -6.462 -32.637 1.00 98.00 121 VAL A O 1
ATOM 940 N N . ALA A 1 122 ? 23.606 -6.816 -30.736 1.00 97.81 122 ALA A N 1
ATOM 941 C CA . ALA A 1 122 ? 22.935 -8.027 -31.205 1.00 97.81 122 ALA A CA 1
ATOM 942 C C . ALA A 1 122 ? 22.003 -7.779 -32.406 1.00 97.81 122 ALA A C 1
ATOM 944 O O . ALA A 1 122 ? 21.946 -8.603 -33.318 1.00 97.81 122 ALA A O 1
ATOM 945 N N . VAL A 1 123 ? 21.287 -6.650 -32.438 1.00 97.75 123 VAL A N 1
ATOM 946 C CA . VAL A 1 123 ? 20.346 -6.336 -33.533 1.00 97.75 123 VAL A CA 1
ATOM 947 C C . VAL A 1 123 ? 20.971 -5.540 -34.680 1.00 97.75 123 VAL A C 1
ATOM 949 O O . VAL A 1 123 ? 20.379 -5.464 -35.760 1.00 97.75 123 VAL A O 1
ATOM 952 N N . LEU A 1 124 ? 22.167 -4.976 -34.483 1.00 97.88 124 LEU A N 1
ATOM 953 C CA . LEU A 1 124 ? 22.859 -4.146 -35.470 1.00 97.88 124 LEU A CA 1
ATOM 954 C C . LEU A 1 124 ? 22.963 -4.805 -36.861 1.00 97.88 124 LEU A C 1
ATOM 956 O O . LEU A 1 124 ? 22.645 -4.123 -37.838 1.00 97.88 124 LEU A O 1
ATOM 960 N N . PRO A 1 125 ? 23.304 -6.104 -37.008 1.00 98.12 125 PRO A N 1
ATOM 961 C CA . PRO A 1 125 ? 23.384 -6.729 -38.331 1.00 98.12 125 PRO A CA 1
ATOM 962 C C . PRO A 1 125 ? 22.037 -6.767 -39.064 1.00 98.12 125 PRO A C 1
ATOM 964 O O . PRO A 1 125 ? 21.971 -6.525 -40.269 1.00 98.12 125 PRO A O 1
ATOM 967 N N . ALA A 1 126 ? 20.940 -7.030 -38.347 1.00 97.62 126 ALA A N 1
ATOM 968 C CA . ALA A 1 126 ? 19.602 -7.061 -38.934 1.00 97.62 126 ALA A CA 1
ATOM 969 C C . ALA A 1 126 ? 19.156 -5.665 -39.400 1.00 97.62 126 ALA A C 1
ATOM 971 O O . ALA A 1 126 ? 18.564 -5.527 -40.478 1.00 97.62 126 ALA A O 1
ATOM 972 N N . VAL A 1 127 ? 19.486 -4.629 -38.621 1.00 97.50 127 VAL A N 1
ATOM 973 C CA . VAL A 1 127 ? 19.271 -3.224 -38.998 1.00 97.50 127 VAL A CA 1
ATOM 974 C C . VAL A 1 127 ? 20.081 -2.886 -40.250 1.00 97.50 127 VAL A C 1
ATOM 976 O O . VAL A 1 127 ? 19.500 -2.461 -41.245 1.00 97.50 127 VAL A O 1
ATOM 979 N N . GLN A 1 128 ? 21.382 -3.190 -40.273 1.00 97.62 128 GLN A N 1
ATOM 980 C CA . GLN A 1 128 ? 22.255 -2.948 -41.430 1.00 97.62 128 GLN A CA 1
ATOM 981 C C . GLN A 1 128 ? 21.784 -3.678 -42.698 1.00 97.62 128 GLN A C 1
ATOM 983 O O . GLN A 1 128 ? 21.788 -3.100 -43.787 1.00 97.62 128 GLN A O 1
ATOM 988 N N . ALA A 1 129 ? 21.330 -4.928 -42.580 1.00 96.25 129 ALA A N 1
ATOM 989 C CA . ALA A 1 129 ? 20.774 -5.686 -43.700 1.00 96.25 129 ALA A CA 1
ATOM 990 C C . ALA A 1 129 ? 19.463 -5.075 -44.221 1.00 96.25 129 ALA A C 1
ATOM 992 O O . ALA A 1 129 ? 19.168 -5.130 -45.418 1.00 96.25 129 ALA A O 1
ATOM 993 N N . THR A 1 130 ? 18.652 -4.507 -43.329 1.00 96.06 130 THR A N 1
ATOM 994 C CA . THR A 1 130 ? 17.419 -3.799 -43.692 1.00 96.06 130 THR A CA 1
ATOM 995 C C . THR A 1 130 ? 17.738 -2.477 -44.386 1.00 96.06 130 THR A C 1
ATOM 997 O O .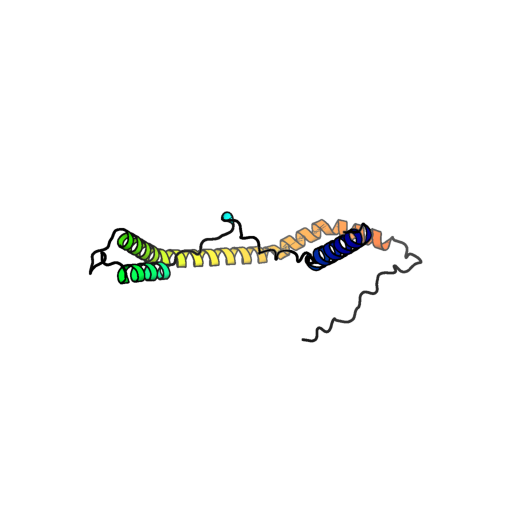 THR A 1 130 ? 17.171 -2.191 -45.440 1.00 96.06 130 THR A O 1
ATOM 1000 N N . ASP A 1 131 ? 18.691 -1.711 -43.862 1.00 96.00 131 ASP A N 1
ATOM 1001 C CA . ASP A 1 131 ? 19.135 -0.446 -44.449 1.00 96.00 131 ASP A CA 1
ATOM 1002 C C . ASP A 1 131 ? 19.790 -0.648 -45.816 1.00 96.00 131 ASP A C 1
ATOM 1004 O O . ASP A 1 131 ? 19.515 0.101 -46.753 1.00 96.00 131 ASP A O 1
ATOM 1008 N N . THR A 1 132 ? 20.590 -1.703 -45.971 1.00 95.38 132 THR A N 1
ATOM 1009 C CA . THR A 1 132 ? 21.182 -2.074 -47.263 1.00 95.38 132 THR A CA 1
ATOM 1010 C C . THR A 1 132 ? 20.092 -2.369 -48.293 1.00 95.38 132 THR A C 1
ATOM 1012 O O . THR A 1 132 ? 20.110 -1.812 -49.389 1.00 95.38 132 THR A O 1
ATOM 1015 N N . ARG A 1 133 ? 19.075 -3.162 -47.925 1.00 92.44 133 ARG A N 1
ATOM 1016 C CA . ARG A 1 133 ? 17.911 -3.423 -48.789 1.00 92.44 133 ARG A CA 1
ATOM 1017 C C . ARG A 1 133 ? 17.143 -2.148 -49.142 1.00 92.44 133 ARG A C 1
ATOM 1019 O O . ARG A 1 133 ? 16.716 -2.004 -50.283 1.00 92.44 133 ARG A O 1
ATOM 1026 N N . ARG A 1 134 ? 16.986 -1.211 -48.198 1.00 87.56 134 ARG A N 1
ATOM 1027 C CA . ARG A 1 134 ? 16.351 0.093 -48.460 1.00 87.56 134 ARG A CA 1
ATOM 1028 C C . ARG A 1 134 ? 17.136 0.919 -49.478 1.00 87.56 134 ARG A C 1
ATOM 1030 O O . ARG A 1 134 ? 16.517 1.494 -50.360 1.00 87.56 134 ARG A O 1
ATOM 1037 N N . ARG A 1 135 ? 18.469 0.955 -49.382 1.00 88.00 135 ARG A N 1
ATOM 1038 C CA . ARG A 1 135 ? 19.339 1.708 -50.308 1.00 88.00 135 ARG A CA 1
ATOM 1039 C C . ARG A 1 135 ? 19.370 1.124 -51.716 1.00 88.00 135 ARG A C 1
ATOM 1041 O O . ARG A 1 135 ? 19.474 1.871 -52.678 1.00 88.00 135 ARG A O 1
ATOM 1048 N N . LEU A 1 136 ? 19.285 -0.200 -51.828 1.00 86.50 136 LEU A N 1
ATOM 1049 C CA . LEU A 1 136 ? 19.242 -0.899 -53.114 1.00 86.50 136 LEU A CA 1
ATOM 1050 C C . LEU A 1 136 ? 17.873 -0.816 -53.793 1.00 86.50 136 LEU A C 1
ATOM 1052 O O . LEU A 1 136 ? 17.750 -1.190 -54.957 1.00 86.50 136 LEU A O 1
ATOM 1056 N N . ARG A 1 137 ? 16.837 -0.348 -53.085 1.00 81.44 137 ARG A N 1
ATOM 1057 C CA . ARG A 1 137 ? 15.517 -0.149 -53.673 1.00 81.44 137 ARG A CA 1
ATOM 1058 C C . ARG A 1 137 ? 15.616 1.010 -54.673 1.00 81.44 137 ARG A C 1
ATOM 1060 O O . ARG A 1 137 ? 15.916 2.125 -54.247 1.00 81.44 137 ARG A O 1
ATOM 1067 N N . PRO A 1 138 ? 15.356 0.779 -55.972 1.00 76.56 138 PRO A N 1
ATOM 1068 C CA . PRO A 1 138 ? 15.303 1.860 -56.945 1.00 76.56 138 PRO A CA 1
ATOM 1069 C C . PRO A 1 138 ? 14.316 2.916 -56.456 1.00 76.56 138 PRO A C 1
ATOM 1071 O O . PRO A 1 138 ? 13.246 2.561 -55.944 1.00 76.56 138 PRO A O 1
ATOM 1074 N N . ALA A 1 139 ? 14.666 4.195 -56.599 1.00 68.69 139 ALA A N 1
ATOM 1075 C CA . ALA A 1 139 ? 13.698 5.263 -56.417 1.00 68.69 139 ALA A CA 1
ATOM 1076 C C . ALA A 1 139 ? 12.527 4.969 -57.363 1.00 68.69 139 ALA A C 1
ATOM 1078 O O . ALA A 1 139 ? 12.686 4.985 -58.583 1.00 68.69 139 ALA A O 1
ATOM 1079 N N . GLY A 1 140 ? 11.375 4.598 -56.802 1.00 62.59 140 GLY A N 1
ATOM 1080 C CA . GLY A 1 140 ? 10.166 4.454 -57.597 1.00 62.59 140 GLY A CA 1
ATOM 1081 C C . GLY A 1 140 ? 9.886 5.794 -58.269 1.00 62.59 140 GLY A C 1
ATOM 1082 O O . GLY A 1 140 ? 9.985 6.837 -57.628 1.00 62.59 140 GLY A O 1
ATOM 1083 N N . THR A 1 141 ? 9.543 5.775 -59.553 1.00 57.56 141 THR A N 1
ATOM 1084 C CA . THR A 1 141 ? 9.152 6.971 -60.319 1.00 57.56 141 THR A CA 1
ATOM 1085 C C . THR A 1 141 ? 7.858 7.614 -59.817 1.00 57.56 141 THR A C 1
ATOM 1087 O O . THR A 1 141 ? 7.513 8.714 -60.234 1.00 57.56 141 THR A O 1
ATOM 1090 N N . THR A 1 142 ? 7.155 6.968 -58.892 1.00 59.84 142 THR A N 1
ATOM 1091 C CA . THR A 1 142 ? 6.021 7.531 -58.164 1.00 59.84 142 THR A CA 1
ATOM 1092 C C . THR A 1 142 ? 6.437 7.876 -56.737 1.00 59.84 142 THR A C 1
ATOM 1094 O O . THR A 1 142 ? 6.852 6.965 -56.007 1.00 59.84 142 THR A O 1
ATOM 1097 N N . PRO A 1 143 ? 6.283 9.143 -56.302 1.00 61.28 143 PRO A N 1
ATOM 1098 C CA . PRO A 1 143 ? 6.328 9.478 -54.887 1.00 61.28 143 PRO A CA 1
ATOM 1099 C C . PRO A 1 143 ? 5.376 8.536 -54.157 1.00 61.28 143 PRO A C 1
ATOM 1101 O O . PRO A 1 143 ? 4.255 8.306 -54.615 1.00 61.28 143 PRO A O 1
ATOM 1104 N N . ALA A 1 144 ? 5.809 7.962 -53.036 1.00 60.22 144 ALA A N 1
ATOM 1105 C CA . ALA A 1 144 ? 4.847 7.365 -52.132 1.00 60.22 144 ALA A CA 1
ATOM 1106 C C . ALA A 1 144 ? 3.893 8.498 -51.747 1.00 60.22 144 ALA A C 1
ATOM 1108 O O . ALA A 1 144 ? 4.318 9.441 -51.081 1.00 60.22 144 ALA A O 1
ATOM 1109 N N . CYS A 1 145 ? 2.639 8.434 -52.195 1.00 57.12 145 CYS A N 1
ATOM 1110 C CA . CYS A 1 145 ? 1.562 9.257 -51.664 1.00 57.12 145 CYS A CA 1
ATOM 1111 C C . CYS A 1 145 ? 1.334 8.819 -50.210 1.00 57.12 145 CYS A C 1
ATOM 1113 O O . CYS A 1 145 ? 0.358 8.147 -49.890 1.00 57.12 145 CYS A O 1
ATOM 1115 N N . GLY A 1 146 ? 2.301 9.097 -49.337 1.00 61.41 146 GLY A N 1
ATOM 1116 C CA . GLY A 1 146 ? 2.075 9.108 -47.910 1.00 61.41 146 GLY A CA 1
ATOM 1117 C C . GLY A 1 146 ? 1.091 10.230 -47.640 1.00 61.41 146 GLY A C 1
ATOM 1118 O O . GLY A 1 146 ? 1.180 11.295 -48.252 1.00 61.41 146 GLY A O 1
ATOM 1119 N N . HIS A 1 147 ? 0.130 9.984 -46.759 1.00 60.84 147 HIS A N 1
ATOM 1120 C CA . HIS A 1 147 ? -0.679 11.068 -46.227 1.00 60.84 147 HIS A CA 1
ATOM 1121 C C . HIS A 1 147 ? 0.266 12.141 -45.676 1.00 60.84 147 HIS A C 1
ATOM 1123 O O . HIS A 1 147 ? 1.212 11.801 -44.962 1.00 60.84 147 HIS A O 1
ATOM 1129 N N . GLU A 1 148 ? 0.039 13.403 -46.048 1.00 64.56 148 GLU A N 1
ATOM 1130 C CA . GLU A 1 148 ? 0.751 14.536 -45.462 1.00 64.56 148 GLU A CA 1
ATOM 1131 C C . GLU A 1 148 ? 0.622 14.430 -43.945 1.00 64.56 148 GLU A C 1
ATOM 1133 O O . GLU A 1 148 ? -0.470 14.538 -43.388 1.00 64.56 148 GLU A O 1
ATOM 1138 N N . VAL A 1 149 ? 1.738 14.131 -43.281 1.00 59.78 149 VAL A N 1
ATOM 1139 C CA . VAL A 1 149 ? 1.805 14.171 -41.826 1.00 59.78 149 VAL A CA 1
ATOM 1140 C C . VAL A 1 149 ? 1.963 15.646 -41.482 1.00 59.78 149 VAL A C 1
ATOM 1142 O O . VAL A 1 149 ? 2.974 16.229 -41.882 1.00 59.78 149 VAL A O 1
ATOM 1145 N N . PRO A 1 150 ? 0.998 16.273 -40.789 1.00 72.12 150 PRO A N 1
ATOM 1146 C CA . PRO A 1 150 ? 1.105 17.680 -40.441 1.00 72.12 150 PRO A CA 1
ATOM 1147 C C . PRO A 1 150 ? 2.383 17.906 -39.631 1.00 72.12 150 PRO A C 1
ATOM 1149 O O . PRO A 1 150 ? 2.555 17.339 -38.553 1.00 72.12 150 PRO A O 1
ATOM 1152 N N . THR A 1 151 ? 3.300 18.710 -40.167 1.00 76.56 151 THR A N 1
ATOM 1153 C CA . THR A 1 151 ? 4.539 19.108 -39.480 1.00 76.56 151 THR A CA 1
ATOM 1154 C C . THR A 1 151 ? 4.332 20.307 -38.562 1.00 76.56 151 THR A C 1
ATOM 1156 O O . THR A 1 151 ? 5.253 20.710 -37.854 1.00 76.56 151 THR A O 1
ATOM 1159 N N . GLU A 1 152 ? 3.138 20.899 -38.573 1.00 75.81 152 GLU A N 1
ATOM 1160 C CA . GLU A 1 152 ? 2.780 21.956 -37.640 1.00 75.81 152 GLU A CA 1
ATOM 1161 C C . GLU A 1 152 ? 2.579 21.371 -36.242 1.00 75.81 152 GLU A C 1
ATOM 1163 O O . GLU A 1 152 ? 1.766 20.472 -36.019 1.00 75.81 152 GLU A O 1
ATOM 1168 N N . SER A 1 153 ? 3.334 21.901 -35.281 1.00 66.19 153 SER A N 1
ATOM 1169 C CA . SER A 1 153 ? 3.175 21.585 -33.868 1.00 66.19 153 SER A CA 1
ATOM 1170 C C . SER A 1 153 ? 1.740 21.891 -33.440 1.00 66.19 153 SER A C 1
ATOM 1172 O O . SER A 1 153 ? 1.330 23.054 -33.459 1.00 66.19 153 SER A O 1
ATOM 1174 N N . LEU A 1 154 ? 0.990 20.863 -33.031 1.00 69.06 154 LEU A N 1
ATOM 1175 C CA . LEU A 1 154 ? -0.343 21.001 -32.441 1.00 69.06 154 LEU A CA 1
ATOM 1176 C C . LEU A 1 154 ? -0.292 22.017 -31.291 1.00 69.06 154 LEU A C 1
ATOM 1178 O O . LEU A 1 154 ? 0.193 21.722 -30.198 1.00 69.06 154 LEU A O 1
ATOM 1182 N N . ARG A 1 155 ? -0.791 23.232 -31.541 1.00 64.00 155 ARG A N 1
ATOM 1183 C CA . ARG A 1 155 ? -1.041 24.217 -30.490 1.00 64.00 155 ARG A CA 1
ATOM 1184 C C . ARG A 1 155 ? -2.325 23.807 -29.791 1.00 64.00 155 ARG A C 1
ATOM 1186 O O . ARG A 1 155 ? -3.420 24.094 -30.261 1.00 64.00 155 ARG A O 1
ATOM 1193 N N . ILE A 1 156 ? -2.174 23.09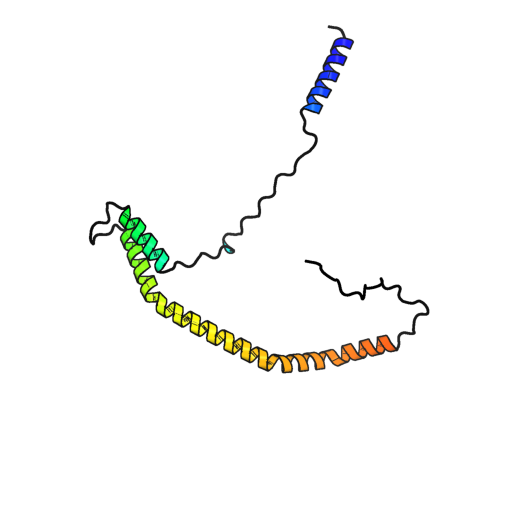1 -28.685 1.00 62.75 156 ILE A N 1
ATOM 1194 C CA . ILE A 1 156 ? -3.279 22.810 -27.775 1.00 62.75 156 ILE A CA 1
ATOM 1195 C C . ILE A 1 156 ? -3.541 24.107 -27.006 1.00 62.75 156 ILE A C 1
ATOM 1197 O O . ILE A 1 156 ? -2.756 24.488 -26.139 1.00 62.75 156 ILE A O 1
ATOM 1201 N N . SER A 1 157 ? -4.600 24.821 -27.377 1.00 59.69 157 SER A N 1
ATOM 1202 C CA . SER A 1 157 ? -5.125 25.927 -26.579 1.00 59.69 157 SER A CA 1
ATOM 1203 C C . SER A 1 157 ? -5.861 25.349 -25.371 1.00 59.69 157 SER A C 1
ATOM 1205 O O . SER A 1 157 ? -6.743 24.506 -25.539 1.00 59.69 157 SER A O 1
ATOM 1207 N N . VAL A 1 158 ? -5.444 25.776 -24.179 1.00 57.56 158 VAL A N 1
ATOM 1208 C CA . VAL A 1 158 ? -6.094 25.497 -22.888 1.00 57.56 158 VAL A CA 1
ATOM 1209 C C . VAL A 1 158 ? -7.225 26.489 -22.667 1.00 57.56 158 VAL A C 1
ATOM 1211 O O . VAL A 1 158 ? -7.005 27.680 -22.987 1.00 57.56 158 VAL A O 1
#

Solvent-accessible surface area (backbone atoms only — not comparable to full-atom values): 9691 Å² total; per-residue (Å²): 136,53,73,67,59,51,53,50,54,53,52,52,52,50,51,55,54,55,70,71,47,75,88,69,82,75,78,77,82,79,72,80,80,77,76,56,75,90,71,57,78,76,80,77,88,44,39,65,60,33,43,52,52,34,52,58,46,49,77,69,38,88,70,37,49,97,90,47,57,40,74,66,54,44,52,32,48,52,51,20,52,52,36,56,69,41,44,63,56,51,55,50,51,50,53,52,50,52,51,52,50,52,52,51,51,53,52,48,60,69,46,44,63,59,53,51,50,52,55,47,61,70,47,43,63,62,51,51,55,50,52,51,53,58,70,70,49,72,81,63,94,60,78,80,84,63,78,85,71,80,84,68,77,84,78,79,83,130

Mean predicted aligned error: 15.46 Å

Sequence (158 aa):
MTVDAWRRRRADAMRDTASRRATQVVPKPKAPAVPALTQVEPTPLTATAARDTYLAHRGRCAACTGRTHCADGGGLAVTFVRLLHAAPKHTRNRRLLEEVMADLEHAAARQFPRRRAAEWVAVLPAVQATDTRRRLRPAGTTPACGHEVPTESLRISV

Radius of gyration: 37.74 Å; Cα contacts (8 Å, |Δi|>4): 33; chains: 1; bounding box: 99×38×95 Å

pLDDT: mean 87.59, std 11.98, range [57.12, 98.19]